Protein AF-A0A523PQW7-F1 (afdb_monomer_lite)

Structure (mmCIF, N/CA/C/O backbone):
data_AF-A0A523PQW7-F1
#
_entry.id   AF-A0A523PQW7-F1
#
loop_
_atom_site.group_PDB
_atom_site.id
_atom_site.type_symbol
_atom_site.label_atom_id
_atom_site.label_alt_id
_atom_site.label_comp_id
_atom_site.label_asym_id
_atom_site.label_entity_id
_atom_site.label_seq_id
_atom_site.pdbx_PDB_ins_code
_atom_site.Cartn_x
_atom_site.Cartn_y
_atom_site.Cartn_z
_atom_site.occupancy
_atom_site.B_iso_or_equiv
_atom_site.auth_seq_id
_atom_site.auth_comp_id
_atom_site.auth_asym_id
_atom_site.auth_atom_id
_atom_site.pdbx_PDB_model_num
ATOM 1 N N . MET A 1 1 ? 26.471 12.669 -25.204 1.00 39.78 1 MET A N 1
ATOM 2 C CA . MET A 1 1 ? 25.241 12.038 -25.725 1.00 39.78 1 MET A CA 1
ATOM 3 C C . MET A 1 1 ? 24.609 11.265 -24.583 1.00 39.78 1 MET A C 1
ATOM 5 O O . MET A 1 1 ? 25.174 10.269 -24.155 1.00 39.78 1 MET A O 1
ATOM 9 N N . SER A 1 2 ? 23.527 11.791 -24.011 1.00 44.91 2 SER A N 1
ATOM 10 C CA . SER A 1 2 ? 22.810 11.157 -22.903 1.00 44.91 2 SER A CA 1
ATOM 11 C C . SER A 1 2 ? 22.016 9.981 -23.459 1.00 44.91 2 SER A C 1
ATOM 13 O O . SER A 1 2 ? 21.057 10.186 -24.198 1.00 44.91 2 SER A O 1
ATOM 15 N N . THR A 1 3 ? 22.433 8.753 -23.161 1.00 50.16 3 THR A N 1
ATOM 16 C CA . THR A 1 3 ? 21.694 7.543 -23.527 1.00 50.16 3 THR A CA 1
ATOM 17 C C . THR A 1 3 ? 20.439 7.451 -22.661 1.00 50.16 3 THR A C 1
ATOM 19 O O . THR A 1 3 ? 20.410 6.817 -21.607 1.00 50.16 3 THR A O 1
ATOM 22 N N . LEU A 1 4 ? 19.379 8.133 -23.095 1.00 51.31 4 LEU A N 1
ATOM 23 C CA . LEU A 1 4 ? 18.028 7.846 -22.642 1.00 51.31 4 LEU A CA 1
ATOM 24 C C . LEU A 1 4 ? 17.701 6.439 -23.137 1.00 51.31 4 LEU A C 1
ATOM 26 O O . LEU A 1 4 ? 17.453 6.224 -24.317 1.00 51.31 4 LEU A O 1
ATOM 30 N N . VAL A 1 5 ? 17.783 5.461 -22.240 1.00 56.72 5 VAL A N 1
ATOM 31 C CA . VAL A 1 5 ? 17.352 4.096 -22.534 1.00 56.72 5 VAL A CA 1
ATOM 32 C C . VAL A 1 5 ? 15.826 4.126 -22.598 1.00 56.72 5 VAL A C 1
ATOM 34 O O . VAL A 1 5 ? 15.145 4.031 -21.572 1.00 56.72 5 VAL A O 1
ATOM 37 N N . GLU A 1 6 ? 15.308 4.362 -23.799 1.00 54.06 6 GLU A N 1
ATOM 38 C CA . GLU A 1 6 ? 13.890 4.317 -24.121 1.00 54.06 6 GLU A CA 1
ATOM 39 C C . GLU A 1 6 ? 13.336 2.906 -23.877 1.00 54.06 6 GLU A C 1
ATOM 41 O O . GLU A 1 6 ? 13.868 1.907 -24.354 1.00 54.06 6 GLU A O 1
ATOM 46 N N . GLY A 1 7 ? 12.221 2.833 -23.148 1.00 57.72 7 GLY A N 1
ATOM 47 C CA . GLY A 1 7 ? 11.177 1.883 -23.522 1.00 57.72 7 GLY A CA 1
ATOM 48 C C . GLY A 1 7 ? 11.272 0.437 -23.033 1.00 57.72 7 GLY A C 1
ATOM 49 O O . GLY A 1 7 ? 10.790 -0.445 -23.734 1.00 57.72 7 GLY A O 1
ATOM 50 N N . THR A 1 8 ? 11.746 0.146 -21.816 1.00 56.34 8 THR A N 1
ATOM 51 C CA . THR A 1 8 ? 11.172 -1.038 -21.138 1.00 56.34 8 THR A CA 1
ATOM 52 C C . THR A 1 8 ? 9.723 -0.705 -20.771 1.00 56.34 8 THR A C 1
ATOM 54 O O . THR A 1 8 ? 9.532 0.278 -20.043 1.00 56.34 8 THR A O 1
ATOM 57 N N . PRO A 1 9 ? 8.710 -1.463 -21.249 1.00 55.94 9 PRO A N 1
ATOM 58 C CA . PRO A 1 9 ? 7.318 -1.222 -20.878 1.00 55.94 9 PRO A CA 1
ATOM 59 C C . PRO A 1 9 ? 7.193 -1.206 -19.349 1.00 55.94 9 PRO A C 1
ATOM 61 O O . PRO A 1 9 ? 7.993 -1.871 -18.684 1.00 55.94 9 PRO A O 1
ATOM 64 N N . PRO A 1 10 ? 6.244 -0.442 -18.772 1.00 61.00 10 PRO A N 1
ATOM 65 C CA . PRO A 1 10 ? 6.041 -0.383 -17.328 1.00 61.00 10 PRO A CA 1
ATOM 66 C C . PRO A 1 10 ? 5.678 -1.777 -16.804 1.00 61.00 10 PRO A C 1
A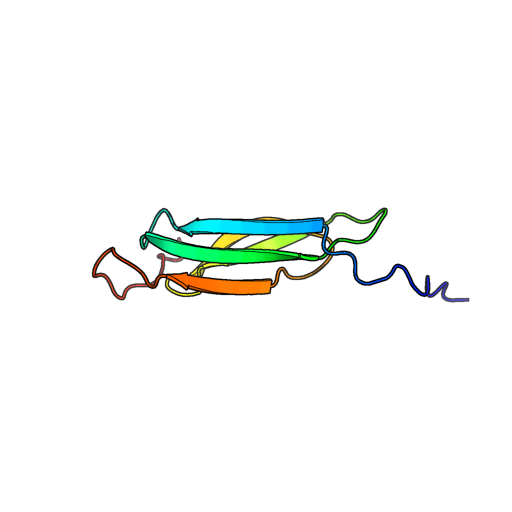TOM 68 O O . PRO A 1 10 ? 4.513 -2.165 -16.740 1.00 61.00 10 PRO A O 1
ATOM 71 N N . TYR A 1 11 ? 6.703 -2.548 -16.459 1.00 71.75 11 TYR A N 1
ATOM 72 C CA . TYR A 1 11 ? 6.580 -3.898 -15.959 1.00 71.75 11 TYR A CA 1
ATOM 73 C C . TYR A 1 11 ? 6.271 -3.819 -14.471 1.00 71.75 11 TYR A C 1
ATOM 75 O O . TYR A 1 11 ? 6.967 -3.175 -13.682 1.00 71.75 11 TYR A O 1
ATOM 83 N N . VAL A 1 12 ? 5.182 -4.458 -14.071 1.00 75.38 12 VAL A N 1
ATOM 84 C CA . VAL A 1 12 ? 4.880 -4.640 -12.657 1.00 75.38 12 VAL A CA 1
ATOM 85 C C . VAL A 1 12 ? 5.625 -5.890 -12.232 1.00 75.38 12 VAL A C 1
ATOM 87 O O . VAL A 1 12 ? 5.308 -6.974 -12.709 1.00 75.38 12 VAL A O 1
ATOM 90 N N . ARG A 1 13 ? 6.606 -5.739 -11.337 1.00 81.88 13 ARG A N 1
ATOM 91 C CA . ARG A 1 13 ? 7.355 -6.878 -10.791 1.00 81.88 13 ARG A CA 1
ATOM 92 C C . ARG A 1 13 ? 6.411 -7.872 -10.133 1.00 81.88 13 ARG A C 1
ATOM 94 O O . ARG A 1 13 ? 6.562 -9.077 -10.283 1.00 81.88 13 ARG A O 1
ATOM 101 N N . GLY A 1 14 ? 5.462 -7.334 -9.382 1.00 86.81 14 GLY A N 1
ATOM 102 C CA . GLY A 1 14 ? 4.443 -8.102 -8.704 1.00 86.81 14 GLY A CA 1
ATOM 103 C C . GLY A 1 14 ? 3.431 -7.188 -8.040 1.00 86.81 14 GLY A C 1
ATOM 104 O O . GLY A 1 14 ? 3.703 -6.019 -7.755 1.00 86.81 14 GLY A O 1
ATOM 105 N N . THR A 1 15 ? 2.253 -7.746 -7.804 1.00 91.94 15 THR A N 1
ATOM 106 C CA . THR A 1 15 ? 1.256 -7.162 -6.914 1.00 91.94 15 THR A CA 1
ATOM 107 C C . THR A 1 15 ? 0.976 -8.189 -5.834 1.00 91.94 15 THR A C 1
ATOM 109 O O . THR A 1 15 ? 0.730 -9.350 -6.155 1.00 91.94 15 THR A O 1
ATOM 112 N N . PHE A 1 16 ? 1.052 -7.789 -4.571 1.00 94.12 16 PHE A N 1
ATOM 113 C CA . PHE A 1 16 ? 0.786 -8.680 -3.447 1.00 94.12 16 PHE A CA 1
ATOM 114 C C . PHE A 1 16 ? -0.023 -7.962 -2.376 1.00 94.12 16 PHE A C 1
ATOM 116 O O . PHE A 1 16 ? 0.015 -6.739 -2.261 1.00 94.12 16 PHE A O 1
ATOM 123 N N . GLN A 1 17 ? -0.766 -8.734 -1.592 1.00 95.50 17 GLN A N 1
ATOM 124 C CA . GLN A 1 17 ? -1.474 -8.215 -0.432 1.00 95.50 17 GLN A CA 1
ATOM 125 C C . GLN A 1 17 ? -0.560 -8.252 0.788 1.00 95.50 17 GLN A C 1
ATOM 127 O O . GLN A 1 17 ? 0.132 -9.238 1.031 1.00 95.50 17 GLN A O 1
ATOM 132 N N . GLN A 1 18 ? -0.575 -7.169 1.553 1.00 94.62 18 GLN A N 1
ATOM 133 C CA . GLN A 1 18 ? 0.157 -7.024 2.796 1.00 94.62 18 GLN A CA 1
ATOM 134 C C . GLN A 1 18 ? -0.824 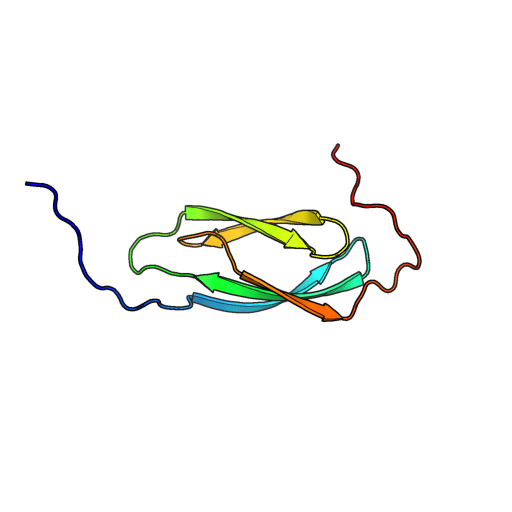-6.682 3.914 1.00 94.62 18 GLN A C 1
ATOM 136 O O . GLN A 1 18 ? -1.649 -5.774 3.795 1.00 94.62 18 GLN A O 1
ATOM 141 N N . THR A 1 19 ? -0.686 -7.390 5.030 1.00 94.81 19 THR A N 1
ATOM 142 C CA . THR A 1 19 ? -1.382 -7.067 6.275 1.00 94.81 19 THR A CA 1
ATOM 143 C C . THR A 1 19 ? -0.433 -6.293 7.178 1.00 94.81 19 THR A C 1
ATOM 145 O O . THR A 1 19 ? 0.701 -6.722 7.418 1.00 94.81 19 THR A O 1
ATOM 148 N N . CYS A 1 20 ? -0.862 -5.137 7.684 1.00 92.12 20 CYS A N 1
ATOM 149 C CA . CYS A 1 20 ? -0.075 -4.389 8.657 1.00 92.12 20 CYS A CA 1
ATOM 150 C C . CYS A 1 20 ? -0.191 -5.034 10.036 1.00 92.12 20 CYS A C 1
ATOM 152 O O . CYS A 1 20 ? -1.253 -5.004 10.649 1.00 92.12 20 CYS A O 1
ATOM 154 N N . GLY A 1 21 ? 0.926 -5.522 10.576 1.00 89.31 21 GLY A N 1
ATOM 155 C CA . GLY A 1 21 ? 0.962 -6.100 11.923 1.00 89.31 21 GLY A CA 1
ATOM 156 C C . GLY A 1 21 ? 0.734 -5.108 13.074 1.00 89.31 21 GLY A C 1
ATOM 157 O O . GLY A 1 21 ? 0.680 -5.536 14.217 1.00 89.31 21 GLY A O 1
ATOM 158 N N . TYR A 1 22 ? 0.632 -3.798 12.808 1.00 88.88 22 TYR A N 1
ATOM 159 C CA . TYR A 1 22 ? 0.324 -2.803 13.844 1.00 88.88 22 TYR A CA 1
ATOM 160 C C . TYR A 1 22 ? -1.174 -2.508 13.939 1.00 88.88 22 TYR A C 1
ATOM 162 O O . TYR A 1 22 ? -1.754 -2.636 15.008 1.00 88.88 22 TYR A O 1
ATOM 170 N N . CYS A 1 23 ? -1.798 -2.127 12.821 1.00 90.25 23 CYS A N 1
ATOM 171 C CA . CYS A 1 23 ? -3.202 -1.715 12.806 1.00 90.25 23 CYS A CA 1
ATOM 172 C C . CYS A 1 23 ? -4.169 -2.774 12.256 1.00 90.25 23 CYS A C 1
ATOM 174 O O . CYS A 1 23 ? -5.384 -2.599 12.316 1.00 90.25 23 CYS A O 1
ATOM 176 N N . GLY A 1 24 ? -3.654 -3.858 11.674 1.00 91.12 24 GLY A N 1
ATOM 177 C CA . GLY A 1 24 ? -4.469 -4.881 11.020 1.00 91.12 24 GLY A CA 1
ATOM 178 C C . GLY A 1 24 ? -5.055 -4.457 9.668 1.00 91.12 24 GLY A C 1
ATOM 179 O O . GLY A 1 24 ? -5.858 -5.202 9.121 1.00 91.12 24 GLY A O 1
ATOM 180 N N . CYS A 1 25 ? -4.665 -3.291 9.120 1.00 93.50 25 CYS A N 1
ATOM 181 C CA . CYS A 1 25 ? -5.048 -2.867 7.765 1.00 93.50 25 CYS A CA 1
ATOM 182 C C . CYS A 1 25 ? -4.607 -3.942 6.751 1.00 93.50 25 CYS A C 1
ATOM 184 O O . CYS A 1 25 ? -3.481 -4.440 6.848 1.00 93.50 25 CYS A O 1
ATOM 186 N N . VAL A 1 26 ? -5.450 -4.271 5.770 1.00 94.75 26 VAL A N 1
ATOM 187 C CA . VAL A 1 26 ? -5.058 -5.101 4.616 1.00 94.75 26 VAL A CA 1
ATOM 188 C C . VAL A 1 26 ? -4.997 -4.198 3.399 1.00 94.75 26 VAL A C 1
ATOM 190 O O . VAL A 1 26 ? -5.931 -3.441 3.130 1.00 94.75 26 VAL A O 1
ATOM 193 N N . PHE A 1 27 ? -3.903 -4.247 2.655 1.00 95.44 27 PHE A N 1
ATOM 194 C CA . PHE A 1 27 ? -3.705 -3.391 1.491 1.00 95.44 27 PH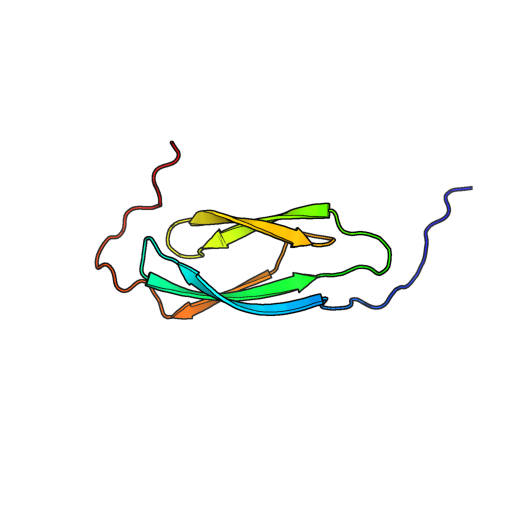E A CA 1
ATOM 195 C C . PHE A 1 27 ? -2.929 -4.120 0.399 1.00 95.44 27 PHE A C 1
ATOM 197 O O . PHE A 1 27 ? -2.138 -5.020 0.665 1.00 95.44 27 PHE A O 1
ATOM 204 N N . SER A 1 28 ? -3.182 -3.738 -0.847 1.00 95.44 28 SER A N 1
ATOM 205 C CA . SER A 1 28 ? -2.449 -4.223 -2.011 1.00 95.44 28 SER A CA 1
ATOM 206 C C . SER A 1 28 ? -1.238 -3.337 -2.257 1.00 95.44 28 SER A C 1
ATOM 208 O O . SER A 1 28 ? -1.361 -2.110 -2.260 1.00 95.44 28 SER A O 1
ATOM 210 N N . VAL A 1 29 ? -0.083 -3.952 -2.489 1.00 95.19 29 VAL A N 1
ATOM 211 C CA . VAL A 1 29 ? 1.161 -3.282 -2.861 1.00 95.19 29 VAL A CA 1
ATOM 212 C C . VAL A 1 29 ? 1.495 -3.666 -4.292 1.00 95.19 29 VAL A C 1
ATOM 214 O O . VAL A 1 29 ? 1.738 -4.834 -4.601 1.00 95.19 29 VAL A O 1
ATOM 217 N N . ARG A 1 30 ? 1.522 -2.669 -5.173 1.00 93.50 30 ARG A N 1
ATOM 218 C CA . ARG A 1 30 ? 1.944 -2.802 -6.565 1.00 93.50 30 ARG A CA 1
ATOM 219 C C . ARG A 1 30 ? 3.393 -2.355 -6.680 1.00 93.50 30 ARG A C 1
ATOM 221 O O . ARG A 1 30 ? 3.688 -1.165 -6.565 1.00 93.50 30 ARG A O 1
ATOM 228 N N . VAL A 1 31 ? 4.289 -3.302 -6.938 1.00 91.69 31 VAL A N 1
ATOM 229 C CA . VAL A 1 31 ? 5.726 -3.035 -7.041 1.00 91.69 31 VAL A CA 1
ATOM 230 C C . VAL A 1 31 ? 6.113 -2.812 -8.504 1.00 91.69 31 VAL A C 1
ATOM 232 O O . VAL A 1 31 ? 6.083 -3.763 -9.293 1.00 91.69 31 VAL A O 1
ATOM 235 N N . PRO A 1 32 ? 6.483 -1.581 -8.903 1.00 88.00 32 PRO A N 1
ATOM 236 C CA . PRO A 1 32 ? 7.014 -1.334 -10.235 1.00 88.00 32 PRO A CA 1
ATOM 237 C C . PRO A 1 32 ? 8.430 -1.911 -10.351 1.00 88.00 32 PRO A C 1
ATOM 239 O O . PRO A 1 32 ? 9.270 -1.733 -9.463 1.00 88.00 32 PRO A O 1
ATOM 242 N N . GLY A 1 33 ? 8.688 -2.598 -11.460 1.00 84.81 33 GLY A N 1
ATOM 243 C CA . GLY A 1 33 ? 9.986 -3.168 -11.797 1.00 84.81 33 GLY A CA 1
ATOM 244 C C . GLY A 1 33 ? 10.518 -2.622 -13.118 1.00 84.81 33 GLY A C 1
ATOM 245 O O . GLY A 1 33 ? 9.766 -2.272 -14.025 1.00 84.81 33 GLY A O 1
ATOM 246 N N . ARG A 1 34 ? 11.840 -2.581 -13.233 1.00 79.75 34 ARG A N 1
ATOM 247 C CA . ARG A 1 34 ? 12.589 -2.309 -14.454 1.00 79.75 34 ARG A CA 1
ATOM 248 C C . ARG A 1 34 ? 13.635 -3.401 -14.593 1.00 79.75 34 ARG A C 1
ATOM 250 O O . ARG A 1 34 ? 14.392 -3.664 -13.662 1.00 79.75 34 ARG A O 1
ATOM 257 N N . ILE A 1 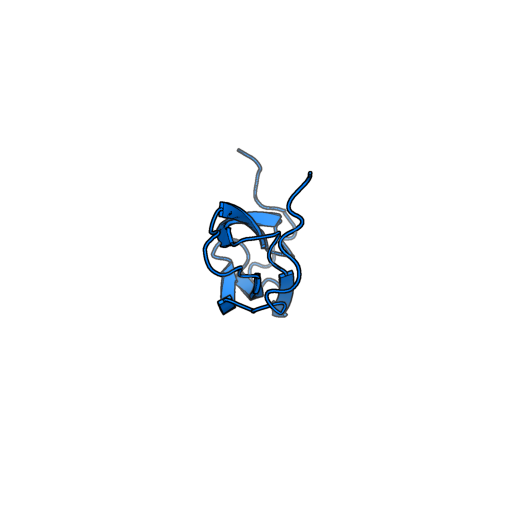35 ? 13.675 -4.035 -15.757 1.00 76.31 35 ILE A N 1
ATOM 258 C CA . ILE A 1 35 ? 14.662 -5.077 -16.044 1.00 76.31 35 ILE A CA 1
ATOM 259 C C . ILE A 1 35 ? 16.063 -4.465 -15.901 1.00 76.31 35 ILE A C 1
ATOM 261 O O . ILE A 1 35 ? 16.343 -3.414 -16.473 1.00 76.31 35 IL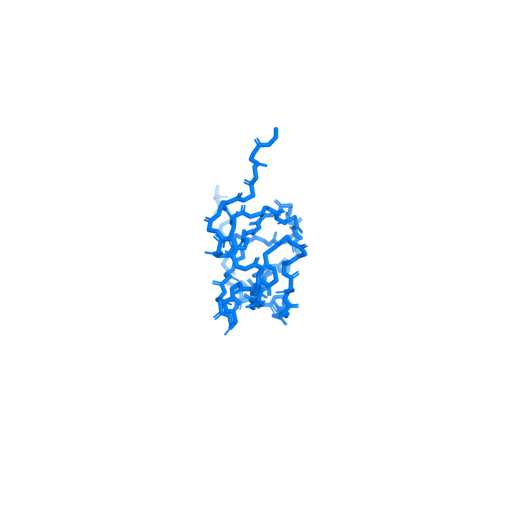E A O 1
ATOM 265 N N . GLY A 1 36 ? 16.914 -5.100 -15.092 1.00 77.88 36 GLY A N 1
ATOM 266 C CA . GLY A 1 36 ? 18.288 -4.653 -14.845 1.00 77.88 36 GLY A CA 1
ATOM 267 C C . GLY A 1 36 ? 18.453 -3.538 -13.805 1.00 77.88 36 GLY A C 1
ATOM 268 O O . GLY A 1 36 ? 19.578 -3.096 -13.593 1.00 77.88 36 GLY A O 1
ATOM 269 N N . TYR A 1 37 ? 17.384 -3.085 -13.136 1.00 80.12 37 TYR A N 1
ATOM 270 C CA . TYR A 1 37 ? 17.490 -2.117 -12.039 1.00 80.12 37 TYR A CA 1
ATOM 271 C C . TYR A 1 37 ? 16.547 -2.461 -10.885 1.00 80.12 37 TYR A C 1
ATOM 273 O O . TYR A 1 37 ? 15.329 -2.340 -11.006 1.00 80.12 37 TYR A O 1
ATOM 281 N N . GLU A 1 38 ? 17.112 -2.814 -9.733 1.00 80.38 38 GLU A N 1
ATOM 282 C CA . GLU A 1 38 ? 16.375 -2.982 -8.480 1.00 80.38 38 GLU A CA 1
ATOM 283 C C . GLU A 1 38 ? 17.025 -2.123 -7.394 1.00 80.38 38 GLU A C 1
ATOM 285 O O . GLU A 1 38 ? 18.172 -2.359 -7.016 1.00 80.38 38 GLU A O 1
ATOM 290 N N . GLY A 1 39 ? 16.295 -1.119 -6.909 1.00 85.00 39 GLY A N 1
ATOM 291 C CA . GLY A 1 39 ? 16.726 -0.241 -5.828 1.00 85.00 39 GLY A CA 1
ATOM 292 C C . GLY A 1 39 ? 16.013 -0.560 -4.510 1.00 85.00 39 GLY A C 1
ATOM 293 O O . GLY A 1 39 ? 14.964 -1.215 -4.503 1.00 85.00 39 GLY A O 1
ATOM 294 N N . PRO A 1 40 ? 16.572 -0.120 -3.370 1.00 90.31 40 PRO A N 1
ATOM 295 C CA . PRO A 1 40 ? 15.846 -0.105 -2.113 1.00 90.31 40 PRO A CA 1
ATOM 296 C C . PRO A 1 40 ? 14.789 1.001 -2.150 1.00 90.31 40 PRO A C 1
ATOM 298 O O . PRO A 1 40 ? 15.103 2.177 -2.294 1.00 90.31 40 PRO A O 1
ATOM 301 N N . GLU A 1 41 ? 13.536 0.615 -1.976 1.00 91.75 41 GLU A N 1
ATOM 302 C CA . GLU A 1 41 ? 12.390 1.511 -1.928 1.00 91.75 41 GLU A CA 1
ATOM 303 C C . GLU A 1 41 ? 11.553 1.243 -0.686 1.00 91.75 41 GLU A C 1
ATOM 305 O O . GLU A 1 41 ? 11.758 0.263 0.036 1.00 91.75 41 GLU A O 1
ATOM 310 N N . ASN A 1 42 ? 10.616 2.142 -0.401 1.00 92.50 42 ASN A N 1
ATOM 311 C CA . ASN A 1 42 ? 9.744 2.008 0.758 1.00 92.50 42 ASN A CA 1
ATOM 312 C C . ASN A 1 42 ? 8.294 2.295 0.392 1.00 92.50 42 ASN A C 1
ATOM 314 O O . ASN A 1 42 ? 8.002 3.125 -0.465 1.00 92.50 42 ASN A O 1
ATOM 318 N N . TYR A 1 43 ? 7.387 1.618 1.081 1.00 93.12 43 TYR A N 1
ATOM 319 C CA . TYR A 1 43 ? 5.962 1.914 1.049 1.00 93.12 43 TYR A CA 1
ATOM 320 C C . TYR A 1 43 ? 5.414 2.006 2.472 1.00 93.12 43 TYR A C 1
ATOM 322 O O . TYR A 1 43 ? 6.057 1.577 3.432 1.00 93.12 43 TYR A O 1
ATOM 330 N N . TYR A 1 44 ? 4.223 2.581 2.613 1.00 93.94 44 TYR A N 1
ATOM 331 C CA . TYR A 1 44 ? 3.628 2.892 3.910 1.00 93.94 44 TYR A CA 1
ATOM 332 C C . TYR A 1 44 ? 2.234 2.259 4.017 1.00 93.94 44 TYR A C 1
ATOM 334 O O . TYR A 1 44 ? 1.509 2.239 3.020 1.00 93.94 44 TYR A O 1
ATOM 342 N N . CYS A 1 45 ? 1.831 1.747 5.195 1.00 93.00 45 CYS A N 1
ATOM 343 C CA . CYS A 1 45 ? 0.408 1.390 5.380 1.00 93.00 45 CYS A CA 1
ATOM 344 C C . CYS A 1 45 ? -0.417 2.683 5.254 1.00 93.00 45 CYS A C 1
ATOM 346 O O . CYS A 1 45 ? -0.091 3.670 5.915 1.00 93.00 45 CYS A O 1
ATOM 348 N N . PRO A 1 46 ? -1.505 2.667 4.475 1.00 92.38 46 PRO A N 1
ATOM 349 C CA . PRO A 1 46 ? -2.347 3.841 4.229 1.00 92.38 46 PRO A CA 1
ATOM 350 C C . PRO A 1 46 ? -3.121 4.326 5.468 1.00 92.38 46 PRO A C 1
ATOM 352 O O . PRO A 1 46 ? -3.708 5.397 5.433 1.00 92.38 46 PRO A O 1
ATOM 355 N N . GLU A 1 47 ? -3.147 3.541 6.551 1.00 91.94 47 GLU A N 1
ATOM 356 C CA . GLU A 1 47 ? -3.864 3.872 7.791 1.00 91.94 47 GLU A CA 1
ATOM 357 C C . GLU A 1 47 ? -2.928 4.359 8.900 1.00 91.94 47 GLU A C 1
ATOM 359 O O . GLU A 1 47 ? -3.173 5.387 9.514 1.00 91.94 47 GLU A O 1
ATOM 364 N N . CYS A 1 48 ? -1.869 3.603 9.204 1.00 91.25 48 CYS A N 1
ATOM 365 C CA . CYS A 1 48 ? -0.977 3.913 10.325 1.00 91.25 48 CYS A CA 1
ATOM 366 C C . CYS A 1 48 ? 0.372 4.491 9.895 1.00 91.25 48 CYS A C 1
ATOM 368 O O . CYS A 1 48 ? 1.205 4.752 10.756 1.00 91.25 48 CYS A O 1
ATOM 370 N N . HIS A 1 49 ? 0.622 4.623 8.589 1.00 91.19 49 HIS A N 1
ATOM 371 C CA . HIS A 1 49 ? 1.885 5.095 8.013 1.00 91.19 49 HIS A CA 1
ATOM 372 C C . HIS A 1 49 ? 3.136 4.316 8.440 1.00 91.19 49 HIS A C 1
ATOM 374 O O . HIS A 1 49 ? 4.256 4.791 8.278 1.00 91.19 49 HIS A O 1
ATOM 380 N N . LYS A 1 50 ? 2.978 3.076 8.921 1.00 91.06 50 LYS A N 1
ATOM 381 C CA . LYS A 1 50 ? 4.121 2.195 9.175 1.00 91.06 50 LYS A CA 1
ATOM 382 C C . LYS A 1 50 ? 4.902 1.983 7.878 1.00 91.06 50 LYS A C 1
ATOM 384 O O . LYS A 1 50 ? 4.308 1.584 6.875 1.00 91.06 50 LYS A O 1
ATOM 389 N N . ARG A 1 51 ? 6.211 2.234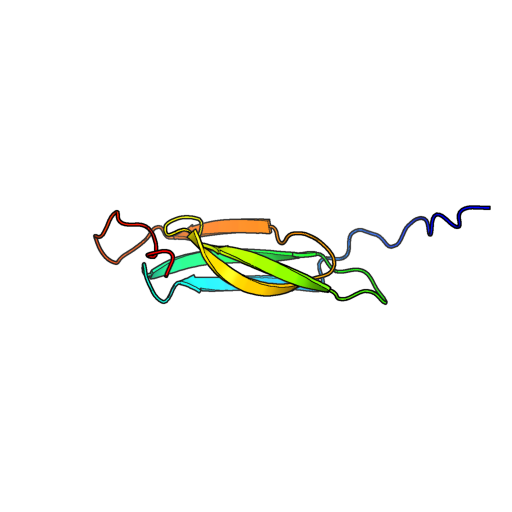 7.921 1.00 92.19 51 ARG A N 1
ATOM 390 C CA . ARG A 1 51 ? 7.141 2.063 6.799 1.00 92.19 51 ARG A CA 1
ATOM 391 C C . ARG A 1 51 ? 7.500 0.590 6.596 1.00 92.19 51 ARG A C 1
ATOM 393 O O . ARG A 1 51 ? 7.782 -0.125 7.558 1.00 92.19 51 ARG A O 1
ATOM 400 N N . PHE A 1 52 ? 7.544 0.168 5.339 1.00 91.88 52 PHE A N 1
ATOM 401 C CA . PHE A 1 52 ? 7.955 -1.164 4.912 1.00 91.88 52 PHE A CA 1
ATOM 402 C C . PHE A 1 52 ? 8.992 -1.057 3.784 1.00 91.88 52 PHE A C 1
ATOM 404 O O . PHE A 1 52 ? 8.731 -0.369 2.793 1.00 91.88 52 PHE A O 1
ATOM 411 N N . PRO A 1 53 ? 10.151 -1.726 3.902 1.00 92.56 53 PRO A N 1
ATOM 412 C CA . PRO A 1 53 ? 11.144 -1.762 2.837 1.00 92.56 53 PRO A CA 1
ATOM 413 C C . PRO A 1 53 ? 10.743 -2.756 1.739 1.00 92.56 53 PRO A C 1
ATOM 415 O O . PRO A 1 53 ? 10.201 -3.829 2.014 1.00 92.56 53 PRO A O 1
ATOM 418 N N . VAL A 1 54 ? 11.048 -2.429 0.486 1.00 91.50 54 VAL A N 1
ATOM 419 C CA . VAL A 1 54 ? 10.861 -3.315 -0.670 1.00 91.50 54 VAL A CA 1
ATOM 420 C C . VAL A 1 54 ? 11.922 -3.057 -1.729 1.00 91.50 54 VAL A C 1
ATOM 422 O O . VAL A 1 54 ? 12.415 -1.946 -1.872 1.00 91.50 54 VAL A O 1
ATOM 425 N N . LYS A 1 55 ? 12.269 -4.082 -2.508 1.00 89.50 55 LYS A N 1
ATOM 426 C CA . LYS A 1 55 ? 13.105 -3.905 -3.699 1.00 89.50 55 LYS A CA 1
ATOM 427 C C . LYS A 1 55 ? 12.225 -3.546 -4.890 1.00 89.50 55 LYS A C 1
ATOM 429 O O . LYS A 1 55 ? 11.511 -4.408 -5.415 1.00 89.50 55 LYS A O 1
ATOM 434 N N . ALA A 1 56 ? 12.281 -2.291 -5.309 1.00 88.38 56 ALA A N 1
ATOM 435 C CA . ALA A 1 56 ? 11.515 -1.772 -6.433 1.00 88.38 56 ALA A CA 1
ATOM 436 C C . ALA A 1 56 ? 12.388 -0.852 -7.285 1.00 88.38 56 ALA A C 1
ATOM 438 O O . ALA A 1 56 ? 13.453 -0.406 -6.870 1.00 88.38 56 ALA A O 1
ATOM 439 N N . SER A 1 57 ? 11.945 -0.569 -8.501 1.00 86.25 57 SER A N 1
ATOM 440 C CA . SER A 1 57 ? 12.661 0.367 -9.374 1.00 86.25 57 SER A CA 1
ATOM 441 C C . SER A 1 57 ? 12.173 1.807 -9.207 1.00 86.25 57 SER A C 1
ATOM 443 O O . SER A 1 57 ? 12.833 2.729 -9.676 1.00 86.25 57 SER A O 1
ATOM 445 N N . ARG A 1 58 ? 10.989 1.991 -8.606 1.00 84.69 58 ARG A N 1
ATOM 446 C CA . ARG A 1 58 ? 10.327 3.272 -8.308 1.00 84.69 58 ARG A CA 1
ATOM 447 C C . ARG A 1 58 ? 9.425 3.100 -7.080 1.00 84.69 58 ARG A C 1
ATOM 449 O O . ARG A 1 58 ? 9.149 1.967 -6.680 1.00 84.69 58 ARG A O 1
ATOM 456 N N . ALA A 1 59 ? 8.892 4.211 -6.574 1.00 86.75 59 ALA A N 1
ATOM 457 C CA . ALA A 1 59 ? 7.894 4.239 -5.507 1.00 86.75 59 ALA A CA 1
ATOM 458 C C . ALA A 1 59 ? 6.741 3.232 -5.755 1.00 86.75 59 ALA A C 1
ATOM 460 O O . ALA A 1 59 ? 6.050 3.331 -6.779 1.00 86.75 59 ALA A O 1
ATOM 461 N N . PRO A 1 60 ? 6.526 2.256 -4.853 1.00 91.62 60 PRO A N 1
ATOM 462 C CA . PRO A 1 60 ? 5.423 1.307 -4.947 1.00 91.62 60 PRO A CA 1
ATOM 463 C C . PRO A 1 60 ? 4.062 1.987 -4.786 1.00 91.62 60 PRO A C 1
ATOM 465 O O . PRO A 1 60 ? 3.893 2.891 -3.970 1.00 91.62 60 PRO A O 1
ATOM 468 N N . GLY A 1 61 ? 3.068 1.504 -5.530 1.00 92.56 61 GLY A N 1
ATOM 469 C CA . GLY A 1 61 ? 1.680 1.919 -5.349 1.00 92.56 61 GLY A CA 1
ATOM 470 C C . GLY A 1 61 ? 1.030 1.134 -4.216 1.00 92.56 61 GLY A C 1
ATOM 471 O O . GLY A 1 61 ? 1.189 -0.084 -4.150 1.00 92.56 61 GLY A O 1
ATOM 472 N N . VAL A 1 62 ? 0.277 1.809 -3.351 1.00 95.06 62 VAL A N 1
ATOM 473 C CA . VAL A 1 62 ? -0.454 1.170 -2.252 1.00 95.06 62 VAL A CA 1
ATOM 474 C C . VAL A 1 62 ? -1.941 1.467 -2.382 1.00 95.06 62 VAL A C 1
ATOM 476 O O . VAL A 1 62 ? -2.339 2.616 -2.561 1.00 95.06 62 VAL A O 1
ATOM 479 N N . THR A 1 63 ? -2.770 0.431 -2.285 1.00 95.25 63 THR A N 1
ATOM 480 C CA . THR A 1 63 ? -4.230 0.554 -2.330 1.00 95.25 63 THR A CA 1
ATOM 481 C C . THR A 1 63 ? -4.835 -0.153 -1.130 1.00 95.25 63 THR A C 1
ATOM 483 O O . THR A 1 63 ? -4.633 -1.351 -0.941 1.00 95.25 63 THR A O 1
ATOM 486 N N . LEU A 1 64 ? -5.575 0.587 -0.307 1.00 94.62 64 LEU A N 1
ATOM 487 C CA . LEU A 1 64 ? -6.272 0.035 0.851 1.00 94.62 64 LEU A CA 1
ATOM 488 C C . LEU A 1 64 ? -7.357 -0.953 0.394 1.00 94.62 64 LEU A C 1
ATOM 490 O O . LEU A 1 64 ? -8.183 -0.608 -0.447 1.00 94.62 64 LEU A O 1
ATOM 494 N N . ILE A 1 65 ? -7.356 -2.162 0.961 1.00 94.88 65 ILE A N 1
ATOM 495 C CA . ILE A 1 65 ? -8.392 -3.182 0.725 1.00 94.88 65 ILE A CA 1
ATOM 496 C C . ILE A 1 65 ? -9.337 -3.239 1.925 1.00 94.88 65 ILE A C 1
ATOM 498 O O . ILE A 1 65 ? -10.550 -3.154 1.770 1.00 94.88 65 ILE A O 1
ATOM 502 N N . SER A 1 66 ? -8.773 -3.362 3.126 1.00 93.31 66 SER A N 1
ATOM 503 C CA . SER A 1 66 ? -9.510 -3.398 4.383 1.00 93.31 66 SER A CA 1
ATOM 504 C C . SER A 1 66 ? -8.931 -2.388 5.353 1.00 93.31 66 SER A C 1
ATOM 506 O O . SER A 1 66 ? -7.716 -2.349 5.574 1.00 93.31 66 SER A O 1
ATOM 508 N N . LYS A 1 67 ? -9.826 -1.612 5.965 1.00 91.06 67 LYS A N 1
ATOM 509 C CA . LYS A 1 67 ? -9.499 -0.671 7.038 1.00 91.06 67 LYS A CA 1
ATOM 510 C C . LYS A 1 67 ? -8.896 -1.401 8.239 1.00 91.06 67 LYS A C 1
ATOM 512 O O . LYS A 1 67 ? -8.970 -2.624 8.356 1.00 91.06 67 LYS A O 1
ATOM 517 N N . ARG A 1 68 ? -8.284 -0.618 9.125 1.00 89.94 68 ARG A N 1
ATOM 518 C CA . ARG A 1 68 ? -7.716 -1.095 10.387 1.00 89.94 68 ARG A CA 1
ATOM 519 C C . ARG A 1 68 ? -8.763 -1.774 11.284 1.00 89.94 68 ARG A C 1
ATOM 521 O O . ARG A 1 68 ? -9.907 -1.329 11.342 1.00 89.94 68 ARG A O 1
ATOM 528 N N . CYS A 1 69 ? -8.339 -2.811 12.006 1.00 86.31 69 CYS A N 1
ATOM 529 C CA . CYS A 1 69 ? -9.185 -3.624 12.895 1.00 86.31 69 CYS A CA 1
ATOM 530 C C . CYS A 1 69 ? -8.835 -3.442 14.384 1.00 86.31 69 CYS A C 1
ATOM 532 O O . CYS A 1 69 ? -9.518 -3.972 15.252 1.00 86.31 69 CYS A O 1
ATOM 534 N N . ASP A 1 70 ? -7.769 -2.702 14.690 1.00 80.06 70 ASP A N 1
ATOM 535 C CA . ASP A 1 70 ? -7.208 -2.531 16.036 1.00 80.06 70 ASP A CA 1
ATOM 536 C C . ASP A 1 70 ? -7.982 -1.546 16.935 1.00 80.06 70 ASP A C 1
ATOM 538 O O . ASP A 1 70 ? -7.632 -1.382 18.103 1.00 80.06 70 ASP A O 1
ATOM 542 N N . GLY A 1 71 ? -8.993 -0.849 16.404 1.00 77.81 71 GLY A N 1
ATOM 543 C CA . GLY A 1 71 ? -9.796 0.147 17.130 1.00 77.81 71 GLY A CA 1
ATOM 544 C C . GLY A 1 71 ? -9.043 1.429 17.514 1.00 77.81 71 GLY A C 1
ATOM 545 O O . GLY A 1 71 ? -9.628 2.346 18.092 1.00 77.81 71 GLY A O 1
ATOM 546 N N . ARG A 1 72 ? -7.751 1.530 17.187 1.00 78.62 72 ARG A N 1
ATOM 547 C CA . ARG A 1 72 ? -6.923 2.707 17.471 1.00 78.62 72 ARG A CA 1
ATOM 548 C C . ARG A 1 72 ? -7.043 3.694 16.314 1.00 78.62 72 ARG A C 1
ATOM 550 O O . ARG A 1 72 ? -7.367 3.324 15.195 1.00 78.62 72 ARG A O 1
ATOM 557 N N . LYS A 1 73 ? -6.760 4.969 16.573 1.00 76.69 73 LYS A N 1
ATOM 558 C CA . LYS A 1 73 ? -6.620 6.003 15.525 1.00 76.69 73 LYS A CA 1
ATOM 559 C C . LYS A 1 73 ? -5.204 6.556 15.430 1.00 76.69 73 LYS A C 1
ATOM 561 O O . LYS A 1 73 ? -4.908 7.336 14.538 1.00 76.69 73 LYS A O 1
ATOM 566 N N . ALA A 1 74 ? -4.330 6.134 16.339 1.00 80.88 74 ALA A N 1
ATOM 567 C CA . ALA A 1 74 ? -2.943 6.550 16.336 1.00 80.88 74 ALA A CA 1
ATOM 568 C C . ALA A 1 74 ? -2.212 5.984 15.112 1.00 80.88 74 ALA A C 1
ATOM 570 O O . ALA A 1 74 ? -2.459 4.842 14.687 1.00 80.88 74 ALA A O 1
ATOM 571 N N . ASN A 1 75 ? -1.312 6.805 14.576 1.00 84.44 75 ASN A N 1
ATOM 572 C CA . ASN A 1 75 ? -0.299 6.378 13.624 1.00 84.44 75 ASN A CA 1
ATOM 573 C C . ASN A 1 75 ? 0.759 5.532 14.337 1.00 84.44 75 ASN A C 1
ATOM 575 O O . ASN A 1 75 ? 0.849 5.532 15.567 1.00 84.44 75 ASN A O 1
ATOM 579 N N . TYR A 1 76 ? 1.543 4.794 13.557 1.00 81.50 76 TYR A N 1
ATOM 580 C CA . TYR A 1 76 ? 2.724 4.126 14.079 1.00 81.50 76 TYR A CA 1
ATOM 581 C C . TYR A 1 76 ? 3.654 5.197 14.672 1.00 81.50 76 TYR A C 1
ATOM 583 O O . TYR A 1 76 ? 3.917 6.178 13.975 1.00 81.50 76 TYR A O 1
ATOM 591 N N . PRO A 1 77 ? 4.096 5.068 15.935 1.00 79.69 77 PRO A N 1
ATOM 592 C CA . PRO A 1 77 ? 5.007 6.040 16.518 1.00 79.69 77 PRO A CA 1
ATOM 593 C C . PRO A 1 77 ? 6.313 6.021 15.716 1.00 79.69 77 PRO A C 1
ATOM 595 O O . PRO A 1 77 ? 6.929 4.965 15.567 1.00 79.69 77 PRO A O 1
ATOM 598 N N . ASP A 1 78 ? 6.677 7.172 15.150 1.00 60.69 78 ASP A N 1
ATOM 599 C CA . ASP A 1 78 ? 8.021 7.417 14.624 1.00 60.69 78 ASP A CA 1
ATOM 600 C C . ASP A 1 78 ? 8.957 7.351 15.841 1.00 60.69 78 ASP A C 1
ATOM 602 O O . ASP A 1 78 ? 8.761 8.097 16.803 1.00 60.69 78 ASP A O 1
ATOM 606 N N . LEU A 1 79 ? 9.834 6.347 15.870 1.00 55.16 79 LEU A N 1
ATOM 607 C CA . LEU A 1 79 ? 10.774 6.085 16.964 1.00 55.16 79 LEU A CA 1
ATOM 608 C C . LEU A 1 79 ? 12.104 6.766 16.663 1.00 55.16 79 LEU A C 1
ATOM 610 O O . LEU A 1 79 ? 12.612 6.536 15.543 1.00 55.16 79 LEU A O 1
#

Radius of gyration: 15.36 Å; chains: 1; bounding box: 35×21×43 Å

Foldseek 3Di:
DDPPPDDPDFDFPDKDWDADPPFRWIKIKTATADPPDWDWEWDARPQQRDIDIDTHRDHIDIGTDGGGDNPDRHHDDPD

pLDDT: mean 83.22, std 13.92, range [39.78, 95.5]

Secondary structure (DSSP, 8-state):
----------EEEEEEEEE-TTT--EEEEEEEEBTTB-EEEEEE-TTT--EEEEEESSPPEEEEEE---SS--PPPP--

Sequence (79 aa):
MSTLVEGTPPYVRGTFQQTCGYCGCVFSVRVPGRIGYEGPENYYCPECHKRFPVKASRAPGVTLISKRCDGRKANYPDL